Protein AF-A0A924PXG6-F1 (afdb_monomer_lit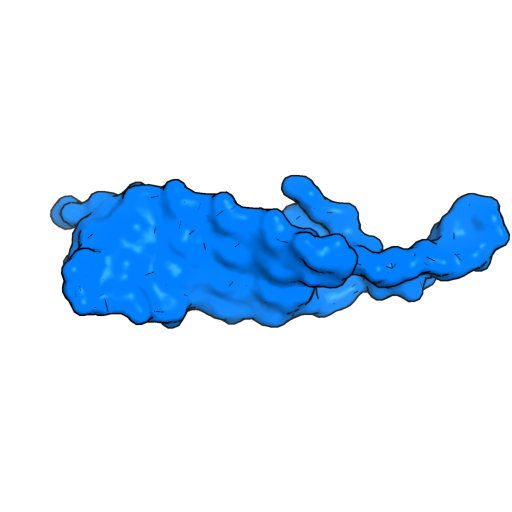e)

Secondary structure (DSSP, 8-state):
----B-S--B-TTSSBPPPB-EEEEEEEEE-SS-EEEEEEEE--TTSPSS---------SSSEEEEEEEEEGGG-EEEEEEEE---

pLDDT: mean 97.08, std 1.84, range [86.19, 98.75]

Structure (mmCIF, N/CA/C/O backbone):
data_AF-A0A924PXG6-F1
#
_entry.id   AF-A0A924PXG6-F1
#
loop_
_atom_site.group_PDB
_atom_site.id
_atom_site.type_symbol
_atom_site.label_atom_id
_atom_site.label_alt_id
_atom_site.label_comp_id
_atom_site.label_asym_id
_atom_site.label_entity_id
_atom_site.label_seq_id
_atom_site.pdbx_PDB_ins_code
_atom_site.Cartn_x
_atom_site.Cartn_y
_atom_site.Cartn_z
_atom_site.occupancy
_atom_site.B_iso_or_equiv
_atom_site.auth_seq_id
_atom_site.auth_comp_id
_atom_site.auth_asym_id
_atom_site.auth_atom_id
_atom_site.pdbx_PDB_model_num
ATOM 1 N N . ALA A 1 1 ? -4.934 1.413 -11.682 1.00 91.38 1 ALA A N 1
ATOM 2 C CA . ALA A 1 1 ? -3.942 0.613 -12.427 1.00 91.38 1 ALA A CA 1
ATOM 3 C C . ALA A 1 1 ? -2.607 1.340 -12.378 1.00 91.38 1 ALA A C 1
ATOM 5 O O . ALA A 1 1 ? -2.615 2.565 -12.403 1.00 91.38 1 ALA A O 1
ATOM 6 N N . HIS A 1 2 ? -1.498 0.617 -12.259 1.00 97.62 2 HIS A N 1
ATOM 7 C CA . HIS A 1 2 ? -0.150 1.187 -12.219 1.00 97.62 2 HIS A CA 1
ATOM 8 C C . HIS A 1 2 ? 0.838 0.179 -12.807 1.00 97.62 2 HIS A C 1
ATOM 10 O O . HIS A 1 2 ? 0.750 -1.008 -12.493 1.00 97.62 2 HIS A O 1
ATOM 16 N N . SER A 1 3 ? 1.760 0.628 -13.658 1.00 97.19 3 SER A N 1
ATOM 17 C CA . SER A 1 3 ? 2.685 -0.249 -14.395 1.00 97.19 3 SER A CA 1
ATOM 18 C C . SER A 1 3 ? 3.719 -0.929 -13.498 1.00 97.19 3 SER A C 1
ATOM 20 O O . SER A 1 3 ? 4.109 -2.053 -13.791 1.00 97.19 3 SER A O 1
ATOM 22 N N . MET A 1 4 ? 4.126 -0.268 -12.407 1.00 98.06 4 MET A N 1
ATOM 23 C CA . MET A 1 4 ? 5.209 -0.719 -11.520 1.00 98.06 4 MET A CA 1
ATOM 24 C C . MET A 1 4 ? 6.511 -0.959 -12.298 1.00 98.06 4 MET A C 1
ATOM 26 O O . MET A 1 4 ? 7.128 -2.018 -12.198 1.00 98.06 4 MET A O 1
ATOM 30 N N . GLU A 1 5 ? 6.923 0.023 -13.106 1.00 97.75 5 GLU A N 1
ATOM 31 C CA . GLU A 1 5 ? 8.169 -0.068 -13.864 1.00 97.75 5 GLU A CA 1
ATOM 32 C C . GLU A 1 5 ? 9.360 -0.119 -12.903 1.00 97.75 5 GLU A C 1
ATOM 34 O O . GLU A 1 5 ? 9.606 0.794 -12.113 1.00 97.75 5 GLU A O 1
ATOM 39 N N . THR A 1 6 ? 10.110 -1.215 -12.974 1.00 97.31 6 THR A N 1
ATOM 40 C CA . THR A 1 6 ? 11.128 -1.557 -11.976 1.00 97.31 6 THR A CA 1
ATOM 41 C C . THR A 1 6 ? 12.400 -0.735 -12.128 1.00 97.31 6 THR A C 1
ATOM 43 O O . THR A 1 6 ? 13.165 -0.603 -11.172 1.00 97.31 6 THR A O 1
ATOM 46 N N . GLY A 1 7 ? 12.621 -0.167 -13.316 1.00 96.62 7 GLY A N 1
ATOM 47 C CA . GLY A 1 7 ? 13.875 0.491 -13.660 1.00 96.62 7 GLY A CA 1
ATOM 48 C C . GLY A 1 7 ? 14.958 -0.474 -14.145 1.00 96.62 7 GLY A C 1
ATOM 49 O O . GLY A 1 7 ? 16.118 -0.083 -14.207 1.00 96.62 7 GLY A O 1
ATOM 50 N N . TYR A 1 8 ? 14.613 -1.730 -14.451 1.00 95.56 8 TYR A N 1
ATOM 51 C CA . TYR A 1 8 ? 15.560 -2.733 -14.962 1.00 95.56 8 TYR A CA 1
ATOM 52 C C . TYR A 1 8 ? 15.279 -3.159 -16.405 1.00 95.56 8 TYR A C 1
ATOM 54 O O . TYR A 1 8 ? 16.136 -3.765 -17.047 1.00 95.56 8 TYR A O 1
ATOM 62 N N . ARG A 1 9 ? 14.084 -2.868 -16.929 1.00 95.44 9 ARG A N 1
ATOM 63 C CA . ARG A 1 9 ? 13.672 -3.300 -18.264 1.00 95.44 9 ARG A CA 1
ATOM 64 C C . ARG A 1 9 ? 14.298 -2.401 -19.342 1.00 95.44 9 ARG A C 1
ATOM 66 O O . ARG A 1 9 ? 14.117 -1.184 -19.280 1.00 95.44 9 ARG A O 1
ATOM 73 N N . PRO A 1 10 ? 14.980 -2.953 -20.361 1.00 96.81 10 PRO A N 1
ATOM 74 C CA . PRO A 1 10 ? 15.374 -2.178 -21.531 1.00 96.81 10 PRO A CA 1
ATOM 75 C C . PRO A 1 10 ? 14.153 -1.836 -22.401 1.00 96.81 10 PRO A C 1
ATOM 77 O O . PRO A 1 10 ? 13.230 -2.638 -22.577 1.00 96.81 10 PRO A O 1
ATOM 80 N N . GLY A 1 11 ? 14.142 -0.621 -22.936 1.00 95.00 11 GLY A N 1
ATOM 81 C CA . GLY A 1 11 ? 13.201 -0.136 -23.935 1.00 95.00 11 GLY A CA 1
ATOM 82 C C . GLY A 1 11 ? 13.551 -0.628 -25.340 1.00 95.00 11 GLY A C 1
ATOM 83 O O . GLY A 1 11 ? 14.563 -1.293 -25.558 1.00 95.00 11 GLY A O 1
ATOM 84 N N . ALA A 1 12 ? 12.711 -0.280 -26.317 1.00 95.56 12 ALA A N 1
ATOM 85 C CA . ALA A 1 12 ? 12.920 -0.668 -27.716 1.00 95.56 12 ALA A CA 1
ATOM 86 C C . ALA A 1 12 ? 14.195 -0.055 -28.328 1.00 95.56 12 ALA A C 1
ATOM 88 O O . ALA A 1 12 ? 14.752 -0.598 -29.275 1.00 95.56 12 ALA A O 1
ATOM 89 N N . ASP A 1 13 ? 14.669 1.057 -27.768 1.00 96.44 13 ASP A N 1
ATOM 90 C CA . ASP A 1 13 ? 15.926 1.723 -28.111 1.00 96.44 13 ASP A CA 1
ATOM 91 C C . ASP A 1 13 ? 17.144 1.154 -27.351 1.00 96.44 13 ASP A C 1
ATOM 93 O O . ASP A 1 13 ? 18.248 1.686 -27.460 1.00 96.44 13 ASP A O 1
ATOM 97 N N . GLY A 1 14 ? 16.948 0.094 -26.557 1.00 96.00 14 GLY A N 1
ATOM 98 C CA . GLY A 1 14 ? 17.975 -0.542 -25.732 1.00 96.00 14 GLY A CA 1
ATOM 99 C C . GLY A 1 14 ? 18.318 0.206 -24.441 1.00 96.00 14 GLY A C 1
ATOM 100 O O . GLY A 1 14 ? 19.116 -0.300 -23.651 1.00 96.00 14 GLY A O 1
ATOM 101 N N . LYS A 1 15 ? 17.729 1.382 -24.181 1.00 97.38 15 LYS A N 1
ATOM 102 C CA . LYS A 1 15 ? 17.965 2.134 -22.941 1.00 97.38 15 LYS A CA 1
ATOM 103 C C . LYS A 1 15 ? 17.070 1.621 -21.827 1.00 97.38 15 LYS A C 1
ATOM 105 O O . LYS A 1 15 ? 15.927 1.248 -22.058 1.00 97.38 15 LYS A O 1
ATOM 110 N N . VAL A 1 16 ? 17.575 1.625 -20.599 1.00 97.25 16 VAL A N 1
ATOM 111 C CA . VAL A 1 16 ? 16.774 1.254 -19.428 1.00 97.25 16 VAL A CA 1
ATOM 112 C C . VAL A 1 16 ? 15.615 2.235 -19.268 1.00 97.25 16 VAL A C 1
ATOM 114 O O . VAL A 1 16 ? 15.820 3.451 -19.258 1.00 97.25 16 VAL A O 1
ATOM 117 N N . VAL A 1 17 ? 14.400 1.704 -19.142 1.00 96.81 17 VAL A N 1
ATOM 118 C CA . VAL A 1 17 ? 13.215 2.516 -18.870 1.00 96.81 17 VAL A CA 1
ATOM 119 C C . VAL A 1 17 ? 13.299 3.027 -17.430 1.00 96.81 17 VAL A C 1
ATOM 121 O O . VAL A 1 17 ? 13.548 2.222 -16.532 1.00 96.81 17 VAL A O 1
ATOM 124 N N . PRO A 1 18 ? 13.123 4.338 -17.179 1.00 96.81 18 PRO A N 1
ATOM 125 C CA . PRO A 1 18 ? 13.176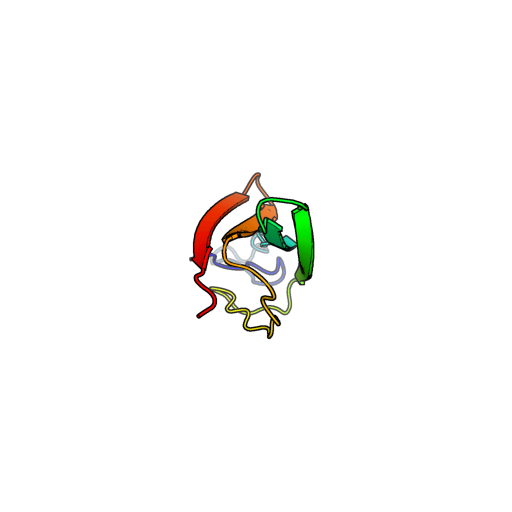 4.881 -15.829 1.00 96.81 18 PRO A CA 1
ATOM 126 C C . PRO A 1 18 ? 12.155 4.222 -14.905 1.00 96.81 18 PRO A C 1
ATOM 128 O O . PRO A 1 18 ? 11.031 3.928 -15.307 1.00 96.81 18 PRO A O 1
ATOM 131 N N . ARG A 1 19 ? 12.559 4.024 -13.652 1.00 97.62 19 ARG A N 1
ATOM 132 C CA . ARG A 1 19 ? 11.701 3.467 -12.611 1.00 97.62 19 ARG A CA 1
ATOM 133 C C . ARG A 1 19 ? 10.469 4.347 -12.383 1.00 97.62 19 ARG A C 1
ATOM 135 O O . ARG A 1 19 ? 10.593 5.567 -12.277 1.00 97.62 19 ARG A O 1
ATOM 142 N N . ASP A 1 20 ? 9.322 3.703 -12.209 1.00 98.19 20 ASP A N 1
ATOM 143 C CA . ASP A 1 20 ?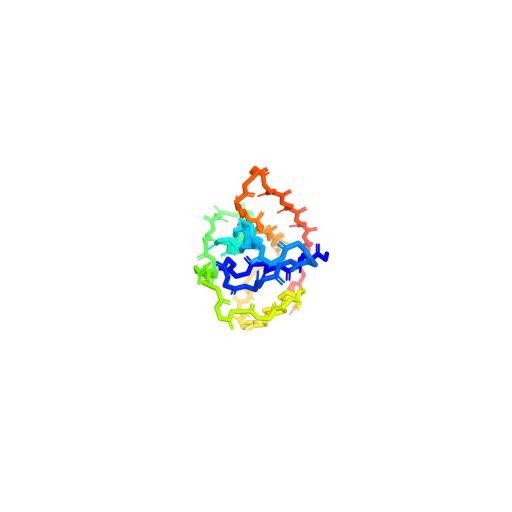 8.067 4.336 -11.820 1.00 98.19 20 ASP A CA 1
ATOM 144 C C . ASP A 1 20 ? 7.247 3.362 -10.967 1.00 98.19 20 ASP A C 1
ATOM 146 O O . ASP A 1 20 ? 6.659 2.401 -11.475 1.00 98.19 20 ASP A O 1
ATOM 150 N N . LEU A 1 21 ? 7.255 3.568 -9.648 1.00 98.50 21 LEU A N 1
ATOM 151 C CA . LEU A 1 21 ? 6.623 2.675 -8.677 1.00 98.50 21 LEU A CA 1
ATOM 152 C C . LEU A 1 21 ? 5.600 3.398 -7.817 1.00 98.50 21 LEU A C 1
ATOM 154 O O . LEU A 1 21 ? 5.823 4.518 -7.368 1.00 98.50 21 LEU A O 1
ATOM 158 N N . ILE A 1 22 ? 4.569 2.665 -7.415 1.00 98.62 22 ILE A N 1
ATOM 159 C CA . ILE A 1 22 ? 3.918 2.923 -6.134 1.00 98.62 22 ILE A CA 1
ATOM 160 C C . ILE A 1 22 ? 4.920 2.563 -5.032 1.00 98.62 22 ILE A C 1
ATOM 162 O O . ILE A 1 22 ? 5.471 1.464 -5.028 1.00 98.62 22 ILE A O 1
ATOM 166 N N . ARG A 1 23 ? 5.142 3.484 -4.094 1.00 98.25 23 ARG A N 1
ATOM 167 C CA . ARG A 1 23 ? 6.099 3.354 -2.987 1.00 98.25 23 ARG A CA 1
ATOM 168 C C . ARG A 1 23 ? 5.438 3.051 -1.656 1.00 98.25 23 ARG A C 1
ATOM 170 O O . ARG A 1 23 ? 6.032 2.366 -0.832 1.00 98.25 23 ARG A O 1
ATOM 177 N N . ARG A 1 24 ? 4.231 3.564 -1.424 1.00 98.56 24 ARG A N 1
ATOM 178 C CA . ARG A 1 24 ? 3.535 3.400 -0.150 1.00 98.56 24 ARG A CA 1
ATOM 179 C C . ARG A 1 24 ? 2.057 3.144 -0.362 1.00 98.56 24 ARG A C 1
ATOM 181 O O . ARG A 1 24 ? 1.402 3.827 -1.145 1.00 98.56 24 ARG A O 1
ATOM 188 N N . PHE A 1 25 ? 1.542 2.189 0.394 1.00 98.75 25 PHE A N 1
ATOM 189 C CA . PHE A 1 25 ? 0.123 2.026 0.640 1.00 98.75 25 PHE A CA 1
ATOM 190 C C . PHE A 1 25 ? -0.150 2.222 2.131 1.00 98.75 25 PHE A C 1
ATOM 192 O O . PHE A 1 25 ? 0.593 1.720 2.976 1.00 98.75 25 PHE A O 1
ATOM 199 N N . SER A 1 26 ? -1.215 2.941 2.468 1.00 98.75 26 SER A N 1
ATOM 200 C CA . SER A 1 26 ? -1.682 3.077 3.847 1.00 98.75 26 SER A CA 1
ATOM 201 C C . SER A 1 26 ? -3.200 3.020 3.921 1.00 98.75 26 SER A C 1
ATOM 203 O O . SER A 1 26 ? -3.893 3.528 3.044 1.00 98.75 26 SER A O 1
ATOM 205 N N . CYS A 1 27 ? -3.714 2.401 4.978 1.00 98.69 27 CYS A N 1
ATOM 206 C CA . CYS A 1 27 ? -5.129 2.386 5.305 1.00 98.69 27 CYS A CA 1
ATOM 207 C C . CYS A 1 27 ? -5.318 2.930 6.717 1.00 98.69 27 CYS A C 1
ATOM 209 O O . CYS A 1 27 ? -4.784 2.381 7.683 1.00 98.69 27 CYS A O 1
ATOM 211 N N . THR A 1 28 ? -6.109 3.989 6.830 1.00 98.62 28 THR A N 1
ATOM 212 C CA . THR A 1 28 ? -6.488 4.603 8.101 1.00 98.62 28 THR A CA 1
ATOM 213 C C . THR A 1 28 ? -7.959 4.331 8.372 1.00 98.62 28 THR A C 1
ATOM 215 O O . THR A 1 28 ? -8.785 4.518 7.484 1.00 98.62 28 THR A O 1
ATOM 218 N N . TYR A 1 29 ? -8.286 3.917 9.589 1.00 98.44 29 TYR A N 1
ATOM 219 C CA . TYR A 1 29 ? -9.648 3.719 10.061 1.00 98.44 29 TYR A CA 1
ATOM 220 C C . TYR A 1 29 ? -10.043 4.861 10.995 1.00 98.44 29 TYR A C 1
ATOM 222 O O . TYR A 1 29 ? -9.314 5.188 11.930 1.00 98.44 29 TYR A O 1
ATOM 230 N N . ASP A 1 30 ? -11.167 5.493 10.684 1.00 97.88 30 ASP A N 1
ATOM 231 C CA . ASP A 1 30 ? -11.807 6.536 11.473 1.00 97.88 30 ASP A CA 1
ATOM 232 C C . ASP A 1 30 ? -13.131 5.987 12.007 1.00 97.88 30 ASP A C 1
ATOM 234 O O . ASP A 1 30 ? -14.063 5.758 11.232 1.00 97.88 30 ASP A O 1
ATOM 238 N N . ASP A 1 31 ? -13.188 5.718 13.308 1.00 96.38 31 ASP A N 1
ATOM 239 C CA . ASP A 1 31 ? -14.355 5.142 13.986 1.00 96.38 31 ASP A CA 1
ATOM 240 C C . ASP A 1 31 ? -15.283 6.212 14.598 1.00 96.38 31 ASP A C 1
ATOM 242 O O . ASP A 1 31 ? -16.225 5.895 15.323 1.00 96.38 31 ASP A O 1
ATOM 246 N N . GLY A 1 32 ? -15.021 7.493 14.305 1.00 94.50 32 GLY A N 1
ATOM 247 C CA . GLY A 1 32 ? -15.741 8.646 14.846 1.00 94.50 32 GLY A CA 1
ATOM 248 C C . GLY A 1 32 ? -15.234 9.136 16.207 1.00 94.50 32 GLY A C 1
ATOM 249 O O . GLY A 1 32 ? -15.550 10.263 16.590 1.00 94.50 32 GLY A O 1
ATOM 250 N N . ALA A 1 33 ? -14.428 8.345 16.921 1.00 94.75 33 ALA A N 1
ATOM 251 C CA . ALA A 1 33 ? -13.766 8.746 18.165 1.00 94.75 33 ALA A CA 1
ATOM 252 C C . ALA A 1 33 ? -12.251 8.904 17.980 1.00 94.75 33 ALA A C 1
ATOM 254 O O . ALA A 1 33 ? -11.629 9.803 18.549 1.00 94.75 33 ALA A O 1
ATOM 255 N N . THR A 1 34 ? -11.655 8.030 17.175 1.00 95.00 34 THR A N 1
ATOM 256 C CA . THR A 1 34 ? -10.227 7.952 16.910 1.00 95.00 34 THR A CA 1
ATOM 257 C C . THR A 1 34 ? -9.962 7.757 15.423 1.00 95.00 34 THR A C 1
ATOM 259 O O . THR A 1 34 ? -10.789 7.254 14.664 1.00 95.00 34 THR A O 1
ATOM 262 N N . ARG A 1 35 ? -8.764 8.165 14.999 1.00 96.69 35 ARG A N 1
ATOM 263 C CA . ARG A 1 35 ? -8.263 7.935 13.648 1.00 96.69 35 ARG A CA 1
ATOM 264 C C . ARG A 1 35 ? -6.930 7.210 13.736 1.00 96.69 35 ARG A C 1
ATOM 266 O O . ARG A 1 35 ? -5.937 7.800 14.157 1.00 96.69 35 ARG A O 1
ATOM 273 N N . GLN A 1 36 ? -6.901 5.950 13.316 1.00 97.38 36 GLN A N 1
ATOM 274 C CA . GLN A 1 36 ? -5.745 5.071 13.475 1.00 97.38 36 GLN A CA 1
ATOM 275 C C . GLN A 1 36 ? -5.273 4.500 12.135 1.00 97.38 36 GLN A C 1
ATOM 277 O O . GLN A 1 36 ? -6.072 4.042 11.322 1.00 97.38 36 GLN A O 1
ATOM 282 N N . LEU A 1 37 ? -3.954 4.475 11.916 1.00 98.00 37 LEU A N 1
ATOM 283 C CA . LEU A 1 37 ? -3.347 3.685 10.843 1.00 98.00 37 LEU A CA 1
ATOM 284 C C . LEU A 1 37 ? -3.523 2.195 11.163 1.00 98.00 37 LEU A C 1
ATOM 286 O O 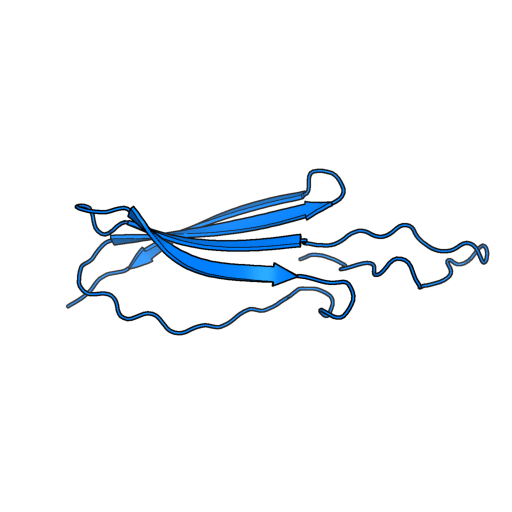. LEU A 1 37 ? -2.924 1.690 12.112 1.00 98.00 37 LEU A O 1
ATOM 290 N N . VAL A 1 38 ? -4.337 1.502 10.374 1.00 97.88 38 VAL A N 1
ATOM 291 C CA . VAL A 1 38 ? -4.632 0.075 10.567 1.00 97.88 38 VAL A CA 1
ATOM 292 C C . VAL A 1 38 ? -3.792 -0.830 9.676 1.00 97.88 38 VAL A C 1
ATOM 294 O O . VAL A 1 38 ? -3.593 -1.996 10.000 1.00 97.88 38 VAL A O 1
ATOM 297 N N . PHE A 1 39 ? -3.265 -0.299 8.572 1.00 98.50 39 PHE A N 1
ATOM 298 C CA . PHE A 1 39 ? -2.335 -1.019 7.712 1.00 98.50 39 PHE A CA 1
ATOM 299 C C . PHE A 1 39 ? -1.392 -0.053 6.997 1.00 98.50 39 PHE A C 1
ATOM 301 O O . PHE A 1 39 ? -1.812 1.012 6.545 1.00 98.50 39 PHE A O 1
ATOM 308 N N . GLY A 1 40 ? -0.130 -0.447 6.849 1.00 98.38 40 GLY A N 1
ATOM 309 C CA . GLY A 1 40 ? 0.860 0.266 6.054 1.00 98.38 40 GLY A CA 1
ATOM 310 C C . GLY A 1 40 ? 1.797 -0.714 5.361 1.00 98.38 40 GLY A C 1
ATOM 311 O O . GLY A 1 40 ? 2.217 -1.698 5.963 1.00 98.38 40 GLY A O 1
ATOM 312 N N . ALA A 1 41 ? 2.123 -0.437 4.103 1.00 98.31 41 ALA A N 1
ATOM 313 C CA . ALA A 1 41 ? 3.097 -1.197 3.337 1.00 98.31 41 ALA A CA 1
ATOM 314 C C . ALA A 1 41 ? 4.000 -0.255 2.539 1.00 98.31 41 ALA A C 1
ATOM 316 O O . ALA A 1 41 ? 3.524 0.679 1.890 1.00 98.31 41 ALA A O 1
ATOM 317 N N . GLU A 1 42 ? 5.299 -0.537 2.570 1.00 98.44 42 GLU A N 1
ATOM 318 C CA . GLU A 1 42 ? 6.270 0.020 1.634 1.00 98.44 42 GLU A CA 1
ATOM 319 C C . GLU A 1 42 ? 6.447 -0.963 0.473 1.00 98.44 42 GLU A C 1
ATOM 321 O O . GLU A 1 42 ? 6.586 -2.171 0.677 1.00 98.44 42 GLU A O 1
ATOM 326 N N . LEU A 1 43 ? 6.367 -0.451 -0.752 1.00 98.12 43 LEU A N 1
ATOM 327 C CA . LEU A 1 43 ? 6.402 -1.238 -1.976 1.00 98.12 43 LEU A CA 1
ATOM 328 C C . LEU A 1 43 ? 7.724 -0.991 -2.709 1.00 98.12 43 LEU A C 1
ATOM 330 O O . LEU A 1 43 ? 8.206 0.135 -2.828 1.00 98.12 43 LEU A O 1
ATOM 334 N N . PHE A 1 44 ? 8.292 -2.076 -3.228 1.00 97.56 44 PHE A N 1
ATOM 335 C CA . PHE A 1 44 ? 9.599 -2.119 -3.881 1.00 97.56 44 PHE A CA 1
ATOM 336 C C . PHE A 1 44 ? 9.463 -2.660 -5.317 1.00 97.56 44 PHE A C 1
ATOM 338 O O . PHE A 1 44 ? 8.412 -3.210 -5.655 1.00 97.56 44 PHE A O 1
ATOM 345 N N . PRO A 1 45 ? 10.510 -2.567 -6.167 1.00 96.75 45 PRO A N 1
ATOM 346 C CA . PRO A 1 45 ? 10.443 -2.984 -7.574 1.00 96.75 45 PRO A CA 1
ATOM 347 C C . PRO A 1 45 ? 9.988 -4.433 -7.838 1.00 96.75 45 PRO A C 1
ATOM 349 O O . PRO A 1 45 ? 9.654 -4.763 -8.966 1.00 96.75 45 PRO A O 1
ATOM 352 N N . ALA A 1 46 ? 9.986 -5.316 -6.836 1.00 95.19 46 ALA A N 1
ATOM 353 C CA . ALA A 1 46 ? 9.559 -6.709 -6.988 1.00 95.19 46 ALA A CA 1
ATOM 354 C C . ALA A 1 46 ? 8.031 -6.919 -6.899 1.00 95.19 46 ALA A C 1
ATOM 356 O O . ALA A 1 46 ? 7.560 -8.047 -7.036 1.00 95.19 46 ALA A O 1
ATOM 357 N N . ILE A 1 47 ? 7.246 -5.864 -6.660 1.00 97.62 47 ILE A N 1
ATOM 358 C CA . ILE A 1 47 ? 5.783 -5.938 -6.686 1.00 97.62 47 ILE A CA 1
ATOM 359 C C . ILE A 1 47 ? 5.289 -5.876 -8.135 1.00 97.62 47 ILE A C 1
ATOM 361 O O . ILE A 1 47 ? 5.685 -4.999 -8.900 1.00 97.62 47 ILE A O 1
ATOM 365 N N . ALA A 1 48 ? 4.402 -6.804 -8.497 1.00 97.31 48 ALA A N 1
ATOM 366 C CA . ALA A 1 48 ? 3.844 -6.896 -9.841 1.00 97.31 48 ALA A CA 1
ATOM 367 C C . ALA A 1 48 ? 3.036 -5.647 -10.241 1.00 97.31 48 ALA A C 1
ATOM 369 O O . ALA A 1 48 ? 2.473 -4.944 -9.398 1.00 97.31 48 ALA A O 1
ATOM 370 N N . ALA A 1 49 ? 2.934 -5.422 -11.553 1.00 97.50 49 ALA A N 1
ATOM 371 C CA . ALA A 1 49 ? 2.043 -4.424 -12.133 1.00 97.50 49 ALA A CA 1
ATOM 372 C C . ALA A 1 49 ? 0.604 -4.598 -11.624 1.00 97.50 49 ALA A C 1
ATOM 374 O O . ALA A 1 49 ? 0.128 -5.716 -11.440 1.00 97.50 49 ALA A O 1
ATOM 375 N N . ASN A 1 50 ? -0.098 -3.478 -11.452 1.00 97.56 50 ASN A N 1
ATOM 376 C CA . ASN A 1 50 ? -1.418 -3.395 -10.824 1.00 97.56 50 ASN A CA 1
ATOM 377 C C . ASN A 1 50 ? -1.457 -4.073 -9.444 1.00 97.56 50 ASN A C 1
ATOM 379 O O . ASN A 1 50 ? -2.167 -5.068 -9.280 1.00 97.56 50 ASN A O 1
ATOM 383 N N . PRO A 1 51 ? -0.713 -3.539 -8.455 1.00 97.50 51 PRO A N 1
ATOM 384 C CA . PRO A 1 51 ? -0.622 -4.158 -7.141 1.00 97.50 51 PRO A CA 1
ATOM 385 C C . PRO A 1 51 ? -2.000 -4.396 -6.523 1.00 97.50 51 PRO A C 1
ATOM 387 O O . PRO A 1 51 ? -2.843 -3.497 -6.489 1.00 97.50 51 PRO A O 1
ATOM 390 N N . TYR A 1 52 ? -2.196 -5.599 -5.990 1.00 97.38 52 TYR A N 1
ATOM 391 C CA . TYR A 1 52 ? -3.346 -5.961 -5.174 1.00 97.38 52 TYR A CA 1
ATOM 392 C C . TYR A 1 52 ? -2.861 -6.297 -3.766 1.00 97.38 52 TYR A C 1
ATOM 394 O O . TYR A 1 52 ? -1.981 -7.140 -3.593 1.00 97.38 52 TYR A O 1
ATOM 402 N N . ILE A 1 53 ? -3.424 -5.621 -2.765 1.00 97.62 53 ILE A N 1
ATOM 403 C CA . ILE A 1 53 ? -3.109 -5.828 -1.352 1.00 97.62 53 ILE A CA 1
ATOM 404 C C . ILE A 1 53 ? -4.403 -6.216 -0.644 1.00 97.62 53 ILE A C 1
ATOM 406 O O . ILE A 1 53 ? -5.387 -5.480 -0.697 1.00 97.62 53 ILE A O 1
ATOM 410 N N . ALA A 1 54 ? -4.374 -7.353 0.044 1.00 97.56 54 ALA A N 1
ATOM 411 C CA . ALA A 1 54 ? -5.430 -7.792 0.943 1.00 97.56 54 ALA A CA 1
ATOM 412 C C . ALA A 1 54 ? -4.861 -7.919 2.358 1.00 97.56 54 ALA A C 1
ATOM 414 O O . ALA A 1 54 ? -3.760 -8.435 2.550 1.00 97.56 54 ALA A O 1
ATOM 415 N N . PHE A 1 55 ? -5.613 -7.439 3.341 1.00 97.44 55 PHE A N 1
ATOM 416 C CA . PHE A 1 55 ? -5.264 -7.511 4.754 1.00 97.44 55 PHE A CA 1
ATOM 417 C C . PHE A 1 55 ? -6.537 -7.640 5.592 1.00 97.44 55 PHE A C 1
ATOM 419 O O . PHE A 1 55 ? -7.629 -7.297 5.137 1.00 97.44 55 PHE A O 1
ATOM 426 N N . SER A 1 56 ? -6.386 -8.132 6.818 1.00 96.88 56 SER A N 1
ATOM 427 C CA . SER A 1 56 ? -7.486 -8.270 7.773 1.00 96.88 56 SER A CA 1
ATOM 428 C C . SER A 1 56 ? -7.511 -7.094 8.744 1.00 96.88 56 SER A C 1
ATOM 430 O O . SER A 1 56 ? -6.467 -6.607 9.173 1.00 96.88 56 SER A O 1
ATOM 432 N N . LEU A 1 57 ? -8.714 -6.679 9.131 1.00 95.06 57 LEU A N 1
ATOM 433 C CA . LEU A 1 57 ? -8.975 -5.672 10.155 1.00 95.06 57 LEU A CA 1
ATOM 434 C C . LEU A 1 57 ? -10.146 -6.153 11.015 1.00 95.06 57 LEU A C 1
ATOM 436 O O . LEU A 1 57 ? -11.122 -6.681 10.486 1.00 95.06 57 LEU A O 1
ATOM 440 N N . VAL A 1 58 ? -10.069 -5.924 12.324 1.00 94.44 58 VAL A N 1
ATOM 441 C CA . VAL A 1 58 ? -11.222 -6.033 13.223 1.00 94.44 58 VAL A CA 1
ATOM 442 C C . VAL A 1 58 ? -11.795 -4.635 13.429 1.00 94.44 58 VAL A C 1
ATOM 444 O O . VAL A 1 58 ? -11.128 -3.777 14.000 1.00 94.44 58 VAL A O 1
ATOM 447 N N . ALA A 1 59 ? -13.018 -4.407 12.954 1.00 94.88 59 ALA A N 1
ATOM 448 C CA . ALA A 1 59 ? -13.741 -3.160 13.178 1.00 94.88 59 ALA A CA 1
ATOM 449 C C . ALA A 1 59 ? -14.603 -3.282 14.440 1.00 94.88 59 ALA A C 1
ATOM 451 O O . ALA A 1 59 ? -15.457 -4.163 14.528 1.00 94.88 59 ALA A O 1
ATOM 452 N N . THR A 1 60 ? -14.375 -2.405 15.415 1.00 93.50 60 THR A N 1
ATOM 453 C CA . THR A 1 60 ? -15.126 -2.364 16.681 1.00 93.50 60 THR A CA 1
ATOM 454 C C . THR A 1 60 ? -16.291 -1.378 16.649 1.00 93.50 60 THR A C 1
ATOM 456 O O . THR A 1 60 ? -17.188 -1.482 17.482 1.00 93.50 60 THR A O 1
ATOM 459 N N . ALA A 1 61 ? -16.316 -0.453 15.685 1.00 96.25 61 ALA A N 1
ATOM 460 C CA . ALA A 1 61 ? -17.423 0.473 15.470 1.00 96.25 61 ALA A CA 1
ATOM 461 C C . ALA A 1 61 ? -17.724 0.672 13.973 1.00 96.25 61 ALA A C 1
ATOM 463 O O . ALA A 1 61 ? -16.968 0.272 13.087 1.00 96.25 61 ALA A O 1
ATOM 464 N N . SER A 1 62 ? -18.842 1.319 13.658 1.00 97.69 62 SER A N 1
ATOM 465 C CA . SER A 1 62 ? -19.048 1.809 12.289 1.00 97.69 62 SER A CA 1
ATOM 466 C C . SER A 1 62 ? -18.136 3.009 12.032 1.00 97.69 62 SER A C 1
ATOM 468 O O . SER A 1 62 ? -17.844 3.766 12.951 1.00 97.69 62 SER A O 1
ATOM 470 N N . GLY A 1 63 ? -17.678 3.191 10.800 1.00 97.06 63 GLY A N 1
ATOM 471 C CA . GLY A 1 63 ? -16.700 4.231 10.508 1.00 97.06 63 GLY A CA 1
ATOM 472 C C . GLY A 1 63 ? -16.293 4.272 9.048 1.00 97.06 63 GLY A C 1
ATOM 473 O O . GLY A 1 63 ? -16.990 3.755 8.176 1.00 97.06 63 GLY A O 1
ATOM 474 N N . THR A 1 64 ? -15.154 4.897 8.777 1.00 98.44 64 THR A N 1
ATOM 475 C CA . THR A 1 64 ? -14.630 5.097 7.427 1.00 98.44 64 THR A CA 1
ATOM 476 C C . THR A 1 64 ? -13.195 4.597 7.321 1.00 98.44 64 THR A C 1
ATOM 478 O O . THR A 1 64 ? -12.344 4.937 8.139 1.00 98.44 64 THR A O 1
ATOM 481 N N . LEU A 1 65 ? -12.911 3.818 6.283 1.00 98.50 65 LEU A N 1
ATOM 482 C CA . LEU A 1 65 ? -11.562 3.471 5.862 1.00 98.50 65 LEU A CA 1
ATOM 483 C C . LEU A 1 65 ? -11.103 4.457 4.792 1.00 98.50 65 LEU A C 1
ATOM 485 O O . LEU A 1 65 ? -11.798 4.673 3.801 1.00 98.50 65 LEU A O 1
ATOM 489 N N . ARG A 1 66 ? -9.917 5.030 4.973 1.00 98.62 66 ARG A N 1
ATOM 490 C CA . ARG A 1 66 ? -9.232 5.863 3.985 1.00 98.62 66 ARG A CA 1
ATOM 491 C C . ARG A 1 66 ? -7.985 5.135 3.504 1.00 98.62 66 ARG A C 1
ATOM 493 O O . ARG A 1 66 ? -7.039 4.969 4.270 1.00 98.62 66 ARG A O 1
ATOM 500 N N . LEU A 1 67 ? -7.996 4.723 2.242 1.00 98.62 67 LEU A N 1
ATOM 501 C CA . LEU A 1 67 ? -6.932 3.987 1.575 1.00 98.62 67 LEU A CA 1
ATOM 502 C C . LEU A 1 67 ? -6.141 4.953 0.695 1.00 98.62 67 LEU A C 1
ATOM 504 O O . LEU A 1 67 ? -6.722 5.650 -0.133 1.00 98.62 67 LEU A O 1
ATOM 508 N N . VAL A 1 68 ? -4.825 5.003 0.859 1.00 98.69 68 VAL A N 1
ATOM 509 C CA . VAL A 1 68 ? -3.947 5.934 0.145 1.00 98.69 68 VAL A CA 1
ATOM 510 C C . VAL A 1 68 ? -2.816 5.169 -0.512 1.00 98.69 68 VAL A C 1
ATOM 512 O O . VAL A 1 68 ? -2.125 4.392 0.146 1.00 98.69 68 VAL A O 1
ATOM 515 N N . TRP A 1 69 ? -2.614 5.446 -1.794 1.00 98.75 69 TRP A N 1
ATOM 516 C CA . TRP A 1 69 ? -1.494 4.977 -2.595 1.00 98.75 69 TRP A CA 1
ATOM 517 C C . TRP A 1 69 ? -0.638 6.174 -2.992 1.00 98.75 69 TRP A C 1
ATOM 519 O O . TRP A 1 69 ? -1.168 7.155 -3.511 1.00 98.75 69 TRP A O 1
ATOM 529 N N . GLU A 1 70 ? 0.668 6.086 -2.784 1.00 98.75 70 GLU A N 1
ATOM 530 C CA . GLU A 1 70 ? 1.636 7.121 -3.154 1.00 98.75 70 GLU A CA 1
ATOM 531 C C . GLU A 1 70 ? 2.826 6.484 -3.862 1.00 98.75 70 GLU A C 1
ATOM 533 O O . GLU A 1 70 ? 3.242 5.376 -3.516 1.00 98.75 70 GLU A O 1
ATOM 538 N N . GLY A 1 71 ? 3.386 7.182 -4.844 1.00 98.44 71 GLY A N 1
ATOM 539 C CA . GLY A 1 71 ? 4.443 6.664 -5.698 1.00 98.44 71 GLY A CA 1
ATOM 540 C C . GLY A 1 71 ? 5.427 7.711 -6.198 1.00 98.44 71 GLY A C 1
ATOM 541 O O . GLY A 1 71 ? 5.400 8.881 -5.813 1.00 98.44 71 GLY A O 1
ATOM 542 N N . ASP A 1 72 ? 6.325 7.242 -7.055 1.00 98.50 72 ASP A N 1
ATOM 543 C CA . ASP A 1 72 ? 7.236 8.067 -7.836 1.00 98.50 72 ASP A CA 1
ATOM 544 C C . ASP A 1 72 ? 6.444 9.026 -8.754 1.00 98.50 72 ASP A C 1
ATOM 546 O O . ASP A 1 72 ? 5.232 8.902 -8.937 1.00 98.50 72 ASP A O 1
ATOM 550 N N . ASN A 1 73 ? 7.125 10.038 -9.302 1.00 96.94 73 ASN A N 1
ATOM 551 C CA . ASN A 1 73 ? 6.554 10.994 -10.267 1.00 96.94 73 ASN A CA 1
ATOM 552 C C . ASN A 1 73 ? 5.285 11.730 -9.785 1.00 96.94 73 ASN A C 1
ATOM 554 O O . ASN A 1 73 ? 4.482 12.199 -10.589 1.00 96.94 73 ASN A O 1
ATOM 558 N N . GLY A 1 74 ? 5.109 11.848 -8.465 1.00 96.69 74 GLY A N 1
ATOM 559 C CA . GLY A 1 74 ? 3.942 12.492 -7.865 1.00 96.69 74 GLY A CA 1
ATOM 560 C C . GLY A 1 74 ? 2.666 11.653 -7.935 1.00 96.69 74 GLY A C 1
ATOM 561 O O . GLY A 1 74 ? 1.584 12.196 -7.711 1.00 96.69 74 GLY A O 1
ATOM 562 N N . PHE A 1 75 ? 2.760 10.351 -8.234 1.00 97.88 75 PHE A N 1
ATOM 563 C CA . PHE A 1 75 ? 1.600 9.469 -8.217 1.00 97.88 75 PHE A CA 1
ATOM 564 C C . PHE A 1 75 ? 0.958 9.467 -6.826 1.00 97.88 75 PHE A C 1
ATOM 566 O O . PHE A 1 75 ? 1.598 9.140 -5.826 1.00 97.88 75 PHE A O 1
ATOM 573 N N . ALA A 1 76 ? -0.327 9.805 -6.774 1.00 97.94 76 ALA A N 1
ATOM 574 C CA . ALA A 1 76 ? -1.136 9.737 -5.570 1.00 97.94 76 ALA A CA 1
ATOM 575 C C . ALA A 1 76 ? -2.573 9.357 -5.933 1.00 97.94 76 ALA A C 1
ATOM 577 O O . ALA A 1 76 ? -3.147 9.892 -6.883 1.00 97.94 76 ALA A O 1
ATOM 578 N N . GLN A 1 77 ? -3.161 8.440 -5.169 1.00 98.25 77 GLN A N 1
ATOM 579 C CA . GLN A 1 77 ? -4.568 8.052 -5.267 1.00 98.25 77 GLN A CA 1
ATOM 580 C C . GLN A 1 77 ? -5.134 7.825 -3.869 1.00 98.25 77 GLN A C 1
ATOM 582 O O . GLN A 1 77 ? -4.450 7.317 -2.982 1.00 98.25 77 GLN A O 1
ATOM 587 N N . THR A 1 78 ? -6.387 8.219 -3.657 1.00 98.44 78 THR A N 1
ATOM 588 C CA . THR A 1 78 ? -7.091 8.029 -2.386 1.00 98.44 78 THR A CA 1
ATOM 589 C C . THR A 1 78 ? -8.469 7.460 -2.656 1.00 98.44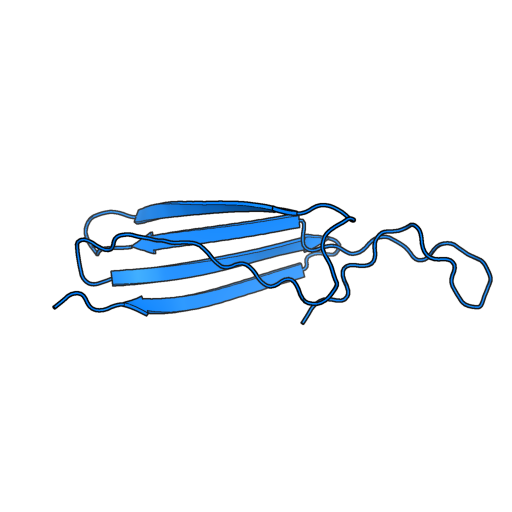 78 THR A C 1
ATOM 591 O O . THR A 1 78 ? -9.189 7.997 -3.487 1.00 98.44 78 THR A O 1
ATOM 594 N N . GLU A 1 79 ? -8.838 6.435 -1.897 1.00 98.25 79 GLU A N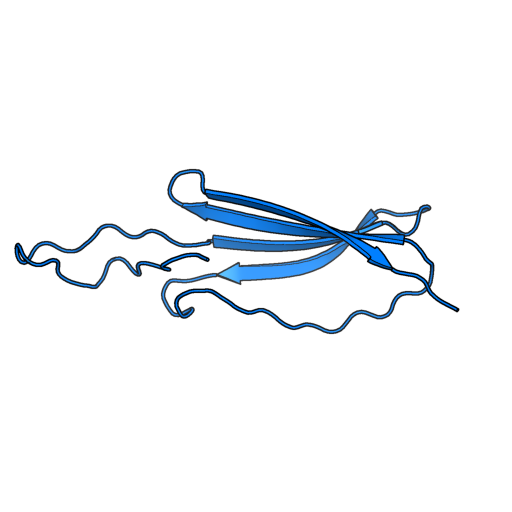 1
ATOM 595 C CA . GLU A 1 79 ? -10.181 5.865 -1.875 1.00 98.25 79 GLU A CA 1
ATOM 596 C C . GLU A 1 79 ? -10.727 5.900 -0.446 1.00 98.25 79 GLU A C 1
ATOM 598 O O . GLU A 1 79 ? -9.973 5.768 0.523 1.00 98.25 79 GLU A O 1
ATOM 603 N N . THR A 1 80 ? -12.031 6.121 -0.298 1.00 98.25 80 THR A N 1
ATOM 604 C CA . THR A 1 80 ? -12.685 6.229 1.010 1.00 98.25 80 THR A CA 1
ATOM 605 C C . THR A 1 80 ? -13.934 5.363 1.037 1.00 98.25 80 THR A C 1
ATOM 607 O O . THR A 1 80 ? -14.812 5.522 0.197 1.00 98.25 80 THR A O 1
ATOM 610 N N . VAL A 1 81 ? -14.028 4.463 2.016 1.00 97.81 81 VAL A N 1
ATOM 611 C CA . VAL A 1 81 ? -15.102 3.467 2.100 1.00 97.81 81 VAL A CA 1
ATOM 612 C C . VAL A 1 81 ? -15.704 3.461 3.499 1.00 97.81 81 VAL A C 1
ATOM 614 O O . VAL A 1 81 ? -14.988 3.310 4.487 1.00 97.81 81 VAL A O 1
ATOM 617 N N . ALA A 1 82 ? -17.026 3.594 3.590 1.00 97.69 82 ALA A N 1
ATOM 618 C CA . ALA A 1 82 ? -17.743 3.442 4.850 1.00 97.69 82 ALA A CA 1
ATOM 619 C C . ALA A 1 82 ? -17.919 1.956 5.201 1.00 97.69 82 ALA A C 1
ATOM 621 O O . ALA A 1 82 ? -18.297 1.151 4.349 1.00 97.69 82 ALA A O 1
ATOM 622 N N . ILE A 1 83 ? -17.694 1.605 6.466 1.00 96.19 83 ILE A N 1
ATOM 623 C CA . ILE A 1 83 ? -17.946 0.270 7.011 1.00 96.19 83 ILE A CA 1
ATOM 624 C C . ILE A 1 83 ? -18.972 0.346 8.141 1.00 96.19 83 ILE A C 1
ATOM 626 O O . ILE A 1 83 ? -18.978 1.288 8.936 1.00 96.19 83 ILE A O 1
ATOM 630 N N . ARG A 1 84 ? -19.844 -0.663 8.214 1.00 96.38 84 ARG A N 1
ATOM 631 C CA . ARG A 1 84 ? -20.881 -0.771 9.241 1.00 96.38 84 ARG A CA 1
ATOM 632 C C . ARG A 1 84 ? -20.674 -2.041 10.054 1.00 96.38 84 ARG A C 1
ATOM 634 O O . ARG A 1 84 ? -20.635 -3.127 9.485 1.00 96.38 84 ARG A O 1
ATOM 641 N N . VAL A 1 85 ? -20.569 -1.885 11.368 1.00 94.06 85 VAL A N 1
ATOM 642 C CA . VAL A 1 85 ? -20.572 -2.991 12.334 1.00 94.06 85 VAL A CA 1
ATOM 643 C C . VAL A 1 85 ? -22.002 -3.145 12.853 1.00 94.06 85 VAL A C 1
ATOM 645 O O . VAL A 1 85 ? -22.645 -2.140 13.167 1.00 94.06 85 VAL A O 1
ATOM 648 N N . THR A 1 86 ? -22.508 -4.379 12.872 1.00 86.19 86 THR A N 1
ATOM 649 C CA . THR A 1 86 ? -23.868 -4.745 13.312 1.00 86.19 86 THR A CA 1
ATOM 650 C C . THR A 1 86 ? -23.831 -5.604 14.555 1.00 86.19 86 THR A C 1
ATOM 652 O O . THR A 1 86 ? -22.975 -6.517 14.568 1.00 86.19 86 THR A O 1
#

Sequence (86 aa):
AHSMETGYRPGADGKVVPRDLIRRFSCTYDDGATRQLVFGAELFPAIAANPYIAFSLVATASGTLRLVWEGDNGFAQTETVAIRVT

Radius of gyration: 16.47 Å; chains: 1; bounding box: 42×21×46 Å

Foldseek 3Di:
DFQLQQQADADPVRHGDHGKHFAKKWKWWDQPPDIGTPDIDGDHSPAHGPHDDDDDDDDPHWTKIWIWIAIPPGDIDIDMDTDHDD